Protein AF-K0RTW9-F1 (afdb_monomer_lite)

Organism: Thalassiosira oceanica (NCBI:txid159749)

Radius of gyration: 14.12 Å; chains: 1; bounding box: 25×18×44 Å

Foldseek 3Di:
DPDWDADPVQLWIWDKADQAPDDDVDHHAIEIETEAEDLAWDWPDWDCPDVRYIYTYIYDNVSDDPVVCVVNVD

Structure (mmCIF, N/CA/C/O backbone):
data_AF-K0RTW9-F1
#
_entry.id   AF-K0RTW9-F1
#
loop_
_atom_site.group_PDB
_atom_site.id
_atom_site.type_symbol
_atom_site.label_atom_id
_atom_site.label_alt_id
_atom_site.label_comp_id
_atom_site.label_asym_id
_atom_site.label_entity_id
_atom_site.label_seq_id
_atom_site.pdbx_PDB_ins_code
_atom_site.Cartn_x
_atom_site.Cartn_y
_atom_site.Cartn_z
_atom_site.occupancy
_atom_site.B_iso_or_equiv
_atom_site.auth_seq_id
_atom_site.auth_comp_id
_atom_site.auth_asym_id
_atom_site.auth_atom_id
_atom_site.pdbx_PDB_model_num
ATOM 1 N N . TRP A 1 1 ? 3.207 -11.013 -1.593 1.00 63.16 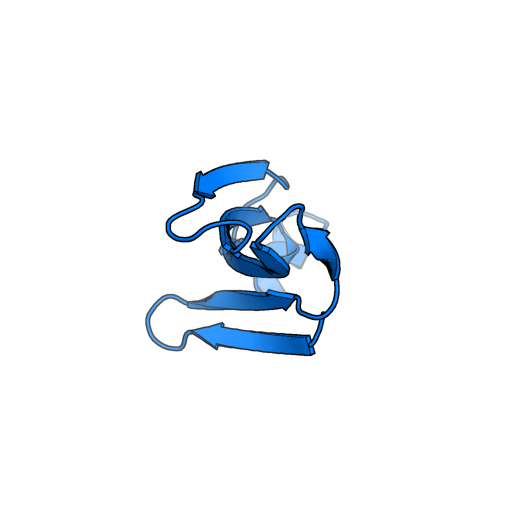1 TRP A N 1
ATOM 2 C CA . TRP A 1 1 ? 3.854 -9.797 -1.063 1.00 63.16 1 TRP A CA 1
ATOM 3 C C . TRP A 1 1 ? 5.309 -10.133 -0.779 1.00 63.16 1 TRP A C 1
ATOM 5 O O . TRP A 1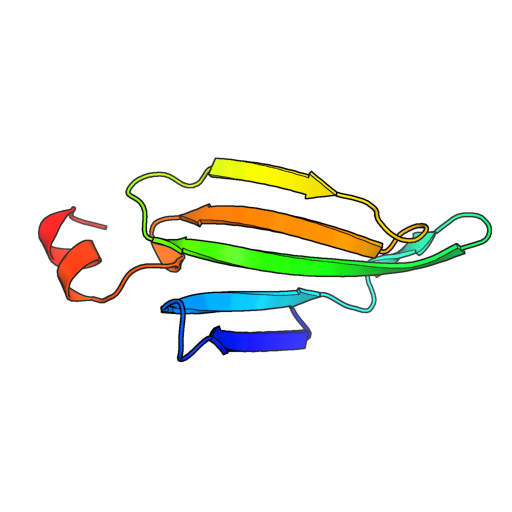 1 ? 5.594 -11.263 -0.406 1.00 63.16 1 TRP A O 1
ATOM 15 N N . HIS A 1 2 ? 6.221 -9.200 -1.018 1.00 82.00 2 HIS A N 1
ATOM 16 C CA . HIS A 1 2 ? 7.648 -9.358 -0.744 1.00 82.00 2 HIS A CA 1
ATOM 17 C C . HIS A 1 2 ? 7.982 -8.964 0.699 1.00 82.00 2 HIS A C 1
ATOM 19 O O . HIS A 1 2 ? 8.759 -9.644 1.357 1.00 82.00 2 HIS A O 1
ATOM 25 N N . SER A 1 3 ? 7.350 -7.906 1.211 1.00 88.94 3 SER A N 1
ATOM 26 C CA . SER A 1 3 ? 7.530 -7.454 2.589 1.00 88.94 3 SER A CA 1
ATOM 27 C C . SER A 1 3 ? 6.291 -6.736 3.123 1.00 88.94 3 SER A C 1
ATOM 29 O O . SER A 1 3 ? 5.462 -6.236 2.355 1.00 88.94 3 SER A O 1
ATOM 31 N N . ALA A 1 4 ? 6.184 -6.718 4.452 1.00 91.44 4 ALA A N 1
ATOM 32 C CA . ALA A 1 4 ? 5.197 -5.973 5.217 1.00 91.44 4 ALA A CA 1
ATOM 33 C C . ALA A 1 4 ? 5.913 -5.259 6.371 1.00 91.44 4 ALA A C 1
ATOM 35 O O . ALA A 1 4 ? 6.593 -5.911 7.162 1.00 91.44 4 ALA A O 1
ATOM 36 N N . THR A 1 5 ? 5.780 -3.938 6.454 1.00 93.69 5 THR A N 1
ATOM 37 C CA . THR A 1 5 ? 6.387 -3.100 7.498 1.00 93.69 5 THR A CA 1
ATOM 38 C C . THR A 1 5 ? 5.362 -2.116 8.053 1.00 93.69 5 THR A C 1
ATOM 40 O O . THR A 1 5 ? 4.266 -1.965 7.511 1.00 93.69 5 THR A O 1
ATOM 43 N N . VAL A 1 6 ? 5.702 -1.451 9.153 1.00 91.94 6 VAL A N 1
ATOM 44 C CA . VAL A 1 6 ? 4.917 -0.345 9.708 1.00 91.94 6 VAL A 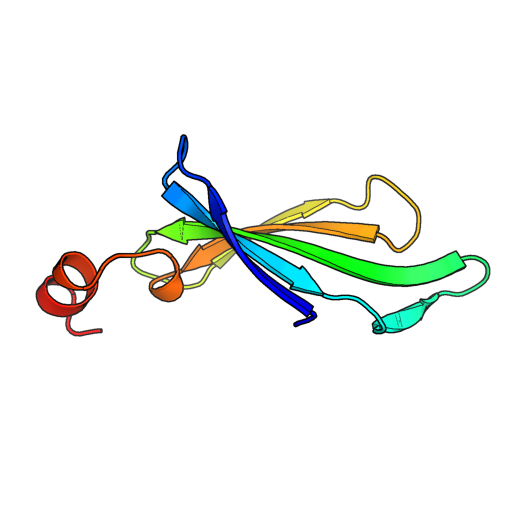CA 1
ATOM 45 C C . VAL A 1 6 ? 5.773 0.906 9.617 1.00 91.94 6 VAL A C 1
ATOM 47 O O . VAL A 1 6 ? 6.949 0.870 9.967 1.00 91.94 6 VAL A O 1
ATOM 50 N N . ASP A 1 7 ? 5.200 1.985 9.101 1.00 90.44 7 ASP A N 1
ATOM 51 C CA . ASP A 1 7 ? 5.831 3.296 9.146 1.00 90.44 7 ASP A CA 1
ATOM 52 C C . ASP A 1 7 ? 5.694 3.869 10.562 1.00 90.44 7 ASP A C 1
ATOM 54 O O . ASP A 1 7 ? 4.582 4.080 11.046 1.00 90.44 7 ASP A O 1
ATOM 58 N N . GLU A 1 8 ? 6.817 4.092 11.242 1.00 86.75 8 GLU A N 1
ATOM 59 C CA . GLU A 1 8 ? 6.831 4.499 12.655 1.00 86.75 8 GLU A CA 1
ATOM 60 C C . GLU A 1 8 ? 6.259 5.906 12.885 1.00 86.75 8 GLU A C 1
ATOM 62 O O . GLU A 1 8 ? 5.751 6.193 13.966 1.00 86.75 8 GLU A O 1
ATOM 67 N N . ASN A 1 9 ? 6.294 6.776 11.870 1.00 88.19 9 ASN A N 1
ATOM 68 C CA . ASN A 1 9 ? 5.836 8.161 11.990 1.00 88.19 9 ASN A CA 1
ATOM 69 C C . ASN A 1 9 ? 4.324 8.294 11.778 1.00 88.19 9 ASN A C 1
ATOM 71 O O . ASN A 1 9 ? 3.665 9.101 12.428 1.00 88.19 9 ASN A O 1
ATOM 75 N N . SER A 1 10 ? 3.775 7.528 10.838 1.00 87.50 10 SER A N 1
ATOM 76 C CA . SER A 1 10 ? 2.375 7.619 10.416 1.00 87.50 10 SER A CA 1
ATOM 77 C C . SER A 1 10 ? 1.505 6.469 10.919 1.00 87.50 10 SER A C 1
ATOM 79 O O . SER A 1 10 ? 0.284 6.531 10.787 1.00 87.50 10 SER A O 1
ATOM 81 N N . GLY A 1 11 ? 2.107 5.400 11.447 1.00 87.75 11 GLY A N 1
ATOM 82 C CA . GLY A 1 11 ? 1.408 4.178 11.846 1.00 87.75 11 GLY A CA 1
ATOM 83 C C . GLY A 1 11 ? 0.809 3.394 10.673 1.00 87.75 11 GLY A C 1
ATOM 84 O O . GLY A 1 11 ? 0.095 2.414 10.889 1.00 87.75 11 GLY A O 1
ATOM 85 N N . LYS A 1 12 ? 1.072 3.801 9.422 1.00 94.00 12 LYS A N 1
ATOM 86 C CA . LYS A 1 12 ? 0.564 3.117 8.228 1.00 94.00 12 LYS A CA 1
ATOM 87 C C . LYS A 1 12 ? 1.250 1.765 8.070 1.00 94.00 12 LYS A C 1
ATOM 89 O O . LYS A 1 12 ? 2.467 1.645 8.222 1.00 94.00 12 LYS A O 1
ATOM 94 N N . ARG A 1 13 ? 0.487 0.742 7.680 1.00 94.81 13 ARG A N 1
ATOM 95 C CA . ARG A 1 13 ? 1.079 -0.526 7.239 1.00 94.81 13 ARG A CA 1
ATOM 96 C C . ARG A 1 13 ? 1.502 -0.396 5.787 1.00 94.81 13 ARG A C 1
ATOM 98 O O . ARG A 1 13 ? 0.680 -0.081 4.931 1.00 94.81 13 ARG A O 1
ATOM 105 N N . LEU A 1 14 ? 2.771 -0.659 5.520 1.00 95.75 14 LEU A N 1
ATOM 106 C CA . LEU A 1 14 ? 3.352 -0.621 4.189 1.00 95.75 14 LEU A CA 1
ATOM 107 C C . LEU A 1 14 ? 3.544 -2.045 3.692 1.00 95.75 14 LEU A C 1
ATOM 109 O O . LEU A 1 14 ? 4.221 -2.859 4.319 1.00 95.75 14 LEU A O 1
ATOM 113 N N . LEU A 1 15 ? 2.949 -2.345 2.551 1.00 96.06 15 LEU A N 1
ATOM 114 C CA . LEU A 1 15 ? 3.050 -3.637 1.901 1.00 96.06 15 LEU A CA 1
ATOM 115 C C . LEU A 1 15 ? 3.715 -3.448 0.536 1.00 96.06 15 LEU A C 1
ATOM 117 O O . LEU A 1 15 ? 3.386 -2.522 -0.204 1.00 96.06 15 LEU A O 1
ATOM 121 N N . LYS A 1 16 ? 4.655 -4.330 0.187 1.00 96.94 16 LYS A N 1
ATOM 122 C CA . LYS A 1 16 ? 5.329 -4.302 -1.119 1.00 96.94 16 LYS A CA 1
ATOM 123 C C . LYS A 1 16 ? 5.038 -5.571 -1.903 1.00 96.94 16 LYS A C 1
ATOM 125 O O . LYS A 1 16 ? 5.202 -6.681 -1.392 1.00 96.94 16 LYS A O 1
ATOM 130 N N . TRP A 1 17 ? 4.650 -5.429 -3.166 1.00 96.88 17 TRP A N 1
ATOM 131 C CA . TRP A 1 17 ? 4.464 -6.523 -4.116 1.00 96.88 17 TRP A CA 1
ATOM 132 C C . TRP A 1 17 ? 5.404 -6.333 -5.292 1.00 96.88 17 TRP A C 1
ATOM 134 O O . TRP A 1 17 ? 5.427 -5.295 -5.947 1.00 96.88 17 TRP A O 1
ATOM 144 N N . THR A 1 18 ? 6.159 -7.382 -5.574 1.00 96.12 18 THR A N 1
ATOM 145 C CA . THR A 1 18 ? 7.111 -7.459 -6.677 1.00 96.12 18 THR A CA 1
ATOM 146 C C . THR A 1 18 ? 6.861 -8.754 -7.446 1.00 96.12 18 THR A C 1
ATOM 148 O O . THR A 1 18 ? 6.140 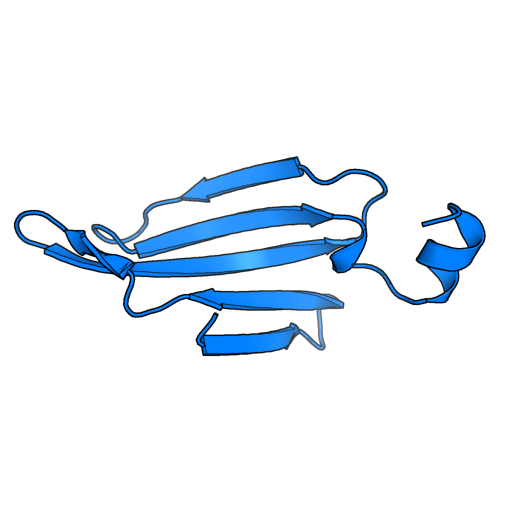-9.632 -6.967 1.00 96.12 18 THR A O 1
ATOM 151 N N . GLY A 1 19 ? 7.425 -8.875 -8.649 1.00 96.19 19 GLY A N 1
ATOM 152 C CA . GLY A 1 19 ? 7.301 -10.103 -9.439 1.00 96.19 19 GLY A CA 1
ATOM 153 C C . GLY A 1 19 ? 5.911 -10.329 -10.046 1.00 96.19 19 GLY A C 1
ATOM 154 O O . GLY A 1 19 ? 5.505 -11.474 -10.211 1.00 96.19 19 GLY A O 1
ATOM 155 N N . GLY A 1 20 ? 5.162 -9.261 -10.346 1.00 96.69 20 GLY A N 1
ATOM 156 C CA . GLY A 1 20 ? 3.859 -9.367 -11.000 1.00 96.69 20 GLY A CA 1
ATOM 157 C C . GLY A 1 20 ? 3.931 -9.831 -12.462 1.00 96.69 20 GLY A C 1
ATOM 158 O O . GLY A 1 20 ? 4.955 -10.279 -12.975 1.00 96.69 20 GLY A O 1
ATOM 159 N N . THR A 1 21 ? 2.827 -9.695 -13.191 1.00 97.69 21 THR A N 1
ATOM 160 C CA . THR A 1 21 ? 2.800 -10.014 -14.625 1.00 97.69 21 THR A CA 1
ATOM 161 C C . THR A 1 21 ? 3.671 -9.036 -15.420 1.00 97.69 21 THR A C 1
ATOM 163 O O . THR A 1 21 ? 3.640 -7.825 -15.169 1.00 97.69 21 THR A O 1
ATOM 166 N N . LYS A 1 22 ? 4.404 -9.538 -16.427 1.00 97.56 22 LYS A N 1
ATOM 167 C CA . LYS A 1 22 ? 5.180 -8.709 -17.363 1.00 97.56 22 LYS A CA 1
ATOM 168 C C . LYS A 1 22 ? 4.297 -7.615 -17.976 1.00 97.56 22 LYS A C 1
ATOM 170 O O . LYS A 1 22 ? 3.220 -7.885 -18.507 1.00 97.56 22 LYS A O 1
ATOM 175 N N . CYS A 1 23 ? 4.748 -6.370 -17.870 1.00 96.75 23 CYS A N 1
ATOM 176 C CA . CYS A 1 23 ? 4.142 -5.233 -18.546 1.00 96.75 23 CYS A CA 1
ATOM 177 C C . CYS A 1 23 ? 4.603 -5.178 -20.004 1.00 96.75 23 CYS A C 1
ATOM 179 O O . CYS A 1 23 ? 5.769 -5.464 -20.299 1.00 96.75 23 CYS A O 1
ATOM 181 N N . TRP A 1 24 ? 3.703 -4.803 -20.910 1.00 94.56 24 TRP A N 1
ATOM 182 C CA . TRP A 1 24 ? 4.061 -4.587 -22.308 1.00 94.56 24 TRP A CA 1
ATOM 183 C C . TRP A 1 24 ? 5.057 -3.430 -22.412 1.00 94.56 24 TRP A C 1
ATOM 185 O O . TRP A 1 24 ? 4.780 -2.349 -21.905 1.00 94.56 24 TRP A O 1
ATOM 195 N N . ASN A 1 25 ? 6.223 -3.671 -23.021 1.00 94.19 25 ASN A N 1
ATOM 196 C CA . ASN A 1 25 ? 7.326 -2.702 -23.120 1.00 94.19 25 ASN A CA 1
ATOM 197 C C . ASN A 1 25 ? 7.737 -2.035 -21.791 1.00 94.19 25 ASN A C 1
ATOM 199 O O . ASN A 1 25 ? 8.344 -0.970 -21.794 1.00 94.19 25 ASN A O 1
ATOM 203 N N . GLY A 1 26 ? 7.444 -2.671 -20.655 1.00 94.50 26 GLY A N 1
ATOM 204 C CA . GLY A 1 26 ? 7.706 -2.119 -19.330 1.00 94.50 26 GLY A CA 1
ATOM 205 C C . GLY A 1 26 ? 8.398 -3.112 -18.399 1.00 94.50 26 GLY A C 1
ATOM 206 O O . GLY A 1 26 ? 8.718 -4.243 -18.799 1.00 94.50 26 GLY A O 1
ATOM 207 N N . PRO A 1 27 ? 8.636 -2.725 -17.138 1.00 96.69 27 PRO A N 1
ATOM 208 C CA . PRO A 1 27 ? 9.161 -3.634 -16.131 1.00 96.69 27 PRO A CA 1
ATOM 209 C C . PRO A 1 27 ? 8.151 -4.742 -15.795 1.00 96.69 27 PRO A C 1
ATOM 211 O O . PRO A 1 27 ? 7.019 -4.799 -16.281 1.00 96.69 27 PRO A O 1
ATOM 214 N N . VAL A 1 28 ? 8.567 -5.678 -14.953 1.00 97.44 28 VAL A N 1
ATOM 215 C CA . VAL A 1 28 ? 7.607 -6.545 -14.270 1.00 97.44 28 VAL A CA 1
ATOM 216 C C . VAL A 1 28 ? 6.788 -5.681 -13.309 1.00 97.44 28 VAL A C 1
ATOM 218 O O . VAL A 1 28 ? 7.374 -4.885 -12.578 1.00 97.44 28 VAL A O 1
ATOM 221 N N . ARG A 1 29 ? 5.453 -5.820 -13.322 1.00 98.19 29 ARG A N 1
ATOM 222 C CA . ARG A 1 29 ? 4.577 -5.008 -12.467 1.00 98.19 29 ARG A CA 1
ATOM 223 C C . ARG A 1 29 ? 4.966 -5.121 -10.995 1.00 98.19 29 ARG A C 1
ATOM 225 O O . ARG A 1 29 ? 5.257 -6.215 -10.501 1.00 98.19 29 ARG A O 1
ATOM 232 N N . SER A 1 30 ? 4.903 -3.993 -10.303 1.00 98.06 30 SER A N 1
ATOM 233 C CA . SER A 1 30 ? 5.100 -3.897 -8.857 1.00 98.06 30 SER A CA 1
ATOM 234 C C . SER A 1 30 ? 4.097 -2.930 -8.248 1.00 98.06 30 SER A C 1
ATOM 236 O O . SER A 1 30 ? 3.679 -1.987 -8.917 1.00 98.06 30 SER A O 1
ATOM 238 N N . ALA A 1 31 ? 3.756 -3.135 -6.982 1.00 98.12 31 ALA A N 1
ATOM 239 C CA . ALA A 1 31 ? 2.902 -2.225 -6.235 1.00 98.12 31 ALA A CA 1
ATOM 240 C C . ALA A 1 31 ? 3.468 -1.975 -4.836 1.00 98.12 31 ALA A C 1
ATOM 242 O O . ALA A 1 31 ? 3.937 -2.907 -4.177 1.00 98.12 31 ALA A O 1
ATOM 243 N N . GLU A 1 32 ? 3.383 -0.735 -4.375 1.00 97.69 32 GLU A N 1
ATOM 244 C CA . GLU A 1 32 ? 3.533 -0.367 -2.970 1.00 97.69 32 GLU A CA 1
ATOM 245 C C . GLU A 1 32 ? 2.166 0.070 -2.451 1.00 97.69 32 GLU A C 1
ATOM 247 O O . GLU A 1 32 ? 1.489 0.874 -3.087 1.00 97.69 32 GLU A O 1
ATOM 252 N N . VAL A 1 33 ? 1.727 -0.493 -1.327 1.00 97.94 33 VAL A N 1
ATOM 253 C CA . VAL A 1 33 ? 0.411 -0.188 -0.755 1.00 97.94 33 VAL A CA 1
ATOM 254 C C . VAL A 1 33 ? 0.577 0.310 0.660 1.00 97.94 33 VAL A C 1
ATOM 256 O O . VAL A 1 33 ? 1.162 -0.371 1.504 1.00 97.94 33 VAL A O 1
ATOM 259 N N . SER A 1 34 ? 0.016 1.486 0.906 1.00 97.31 34 SER A N 1
ATOM 260 C CA . SER A 1 34 ? -0.057 2.105 2.220 1.00 97.31 34 SER A CA 1
ATOM 261 C C . SER A 1 34 ? -1.461 1.928 2.776 1.00 97.31 34 SER A C 1
ATOM 263 O O . SER A 1 34 ? -2.425 2.413 2.189 1.00 97.31 34 SER A O 1
ATOM 265 N N . ILE A 1 35 ? -1.579 1.233 3.905 1.00 97.50 35 ILE A N 1
ATOM 266 C CA . ILE A 1 35 ? -2.856 0.945 4.557 1.00 97.50 35 ILE A CA 1
ATOM 267 C C . ILE A 1 35 ? -2.972 1.773 5.835 1.00 97.50 35 ILE A C 1
ATOM 269 O O . ILE A 1 35 ? -2.188 1.595 6.771 1.00 97.50 35 ILE A O 1
ATOM 273 N N . THR A 1 36 ? -3.978 2.641 5.889 1.00 96.44 36 THR A N 1
ATOM 274 C CA . THR A 1 36 ? -4.433 3.303 7.115 1.00 96.44 36 THR A CA 1
ATOM 275 C C . THR A 1 36 ? -5.494 2.462 7.827 1.00 96.44 36 THR A C 1
ATOM 277 O O . THR A 1 36 ? -6.197 1.650 7.216 1.00 96.44 36 THR A O 1
ATOM 280 N N . CYS A 1 37 ? -5.612 2.645 9.142 1.00 94.88 37 CYS A N 1
ATOM 281 C CA . CYS A 1 37 ? -6.683 2.029 9.915 1.00 94.88 37 CYS A CA 1
ATOM 282 C C . CYS A 1 37 ? -8.054 2.596 9.514 1.00 94.88 37 CYS A C 1
ATOM 284 O O . CYS A 1 37 ? -8.230 3.812 9.439 1.00 94.88 37 CYS A O 1
ATOM 286 N N . GLY A 1 38 ? -9.037 1.715 9.325 1.00 93.50 38 GLY A N 1
ATOM 287 C CA . GLY A 1 38 ? -10.446 2.093 9.277 1.00 93.50 38 GLY A CA 1
ATOM 288 C C . GLY A 1 38 ? -11.379 0.890 9.246 1.00 93.50 38 GLY A C 1
ATOM 289 O O . GLY A 1 38 ? -10.955 -0.248 9.072 1.00 93.50 38 GLY A O 1
ATOM 290 N N . ALA A 1 39 ? -12.672 1.137 9.448 1.00 91.38 39 ALA A N 1
ATOM 291 C CA . ALA A 1 39 ? -13.652 0.079 9.707 1.00 91.38 39 ALA A CA 1
ATOM 292 C C . ALA A 1 39 ? -14.006 -0.771 8.473 1.00 91.38 39 ALA A C 1
ATOM 294 O O . ALA A 1 39 ? -14.550 -1.865 8.609 1.00 91.38 39 ALA A O 1
ATOM 295 N N . LYS A 1 40 ? -13.734 -0.279 7.259 1.00 93.44 40 LYS A N 1
ATOM 296 C CA . LYS A 1 40 ? -14.054 -0.972 6.006 1.00 93.44 40 LYS A CA 1
ATOM 297 C C . LYS A 1 40 ? -12.855 -0.945 5.074 1.00 93.44 40 LYS A C 1
ATOM 299 O O . LYS A 1 40 ? -12.180 0.072 4.963 1.00 93.44 40 LYS A O 1
ATOM 304 N N . THR A 1 41 ? -12.632 -2.048 4.366 1.00 96.12 41 THR A N 1
ATOM 305 C CA . THR A 1 41 ? -11.622 -2.095 3.308 1.00 96.12 41 THR A CA 1
ATOM 306 C C . THR A 1 41 ? -12.075 -1.249 2.122 1.00 96.12 41 THR A C 1
ATOM 308 O O . THR A 1 41 ? -13.105 -1.540 1.513 1.00 96.12 41 THR A O 1
ATOM 311 N N . LYS A 1 42 ? -11.302 -0.218 1.784 1.00 97.31 42 LYS A N 1
ATOM 312 C CA . LYS A 1 42 ? -11.535 0.650 0.625 1.00 97.31 42 LYS A CA 1
ATOM 313 C C . LYS A 1 42 ? -10.213 1.081 -0.005 1.00 97.31 42 LYS A C 1
ATOM 315 O O . LYS A 1 42 ? -9.230 1.319 0.692 1.00 97.31 42 LYS A O 1
ATOM 320 N N . LEU A 1 43 ? -10.212 1.175 -1.332 1.00 97.94 43 LEU A N 1
ATOM 321 C CA . LEU A 1 43 ? -9.132 1.788 -2.100 1.00 97.94 43 LEU A CA 1
ATOM 322 C C . LEU A 1 43 ? -9.381 3.299 -2.143 1.00 97.94 43 LEU A C 1
ATOM 324 O O . LEU A 1 43 ? -10.469 3.723 -2.528 1.00 97.94 43 LEU A O 1
ATOM 328 N N . LEU A 1 44 ? -8.405 4.083 -1.698 1.00 97.94 44 LEU A N 1
ATOM 329 C CA . LEU A 1 44 ? -8.472 5.544 -1.642 1.00 97.94 44 LEU A CA 1
ATOM 330 C C . LEU A 1 44 ? -7.891 6.163 -2.911 1.00 97.94 44 LEU A C 1
ATOM 332 O O . LEU A 1 44 ? -8.528 7.017 -3.521 1.00 97.94 44 LEU A O 1
ATOM 336 N N . SER A 1 45 ? -6.711 5.700 -3.324 1.00 98.25 45 SER A N 1
ATOM 337 C CA . SER A 1 45 ? -6.063 6.122 -4.563 1.00 98.25 45 SER A CA 1
ATOM 338 C C . SER A 1 45 ? -5.313 4.966 -5.219 1.00 98.25 45 SER A C 1
ATOM 340 O O . SER A 1 45 ? -4.976 3.963 -4.579 1.00 98.25 45 SER A O 1
ATOM 342 N N . ALA A 1 46 ? -5.079 5.115 -6.519 1.00 98.25 46 ALA A N 1
ATOM 343 C CA . ALA A 1 46 ? -4.259 4.217 -7.311 1.00 98.25 46 ALA A CA 1
ATOM 344 C C . ALA A 1 46 ? -3.490 5.043 -8.340 1.00 98.25 46 ALA A C 1
ATOM 346 O O . ALA A 1 46 ? -4.054 5.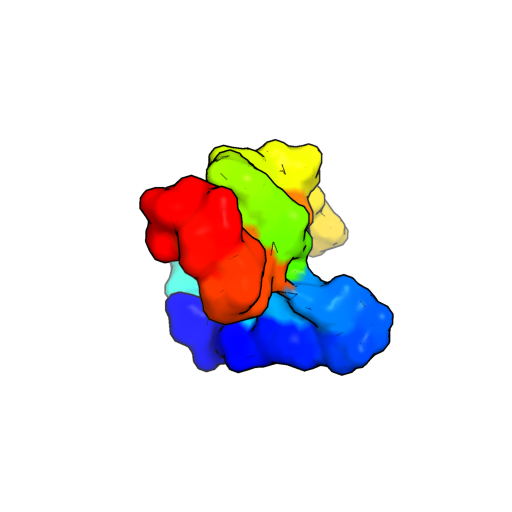467 -9.348 1.00 98.25 46 ALA A O 1
ATOM 347 N N . ASP A 1 47 ? -2.211 5.260 -8.067 1.00 98.50 47 ASP A N 1
ATOM 348 C CA . ASP A 1 47 ? -1.338 6.101 -8.872 1.00 98.50 47 ASP A CA 1
ATOM 349 C C . ASP A 1 47 ? -0.296 5.248 -9.599 1.00 98.50 47 ASP A C 1
ATOM 351 O O . ASP A 1 47 ? 0.242 4.286 -9.046 1.00 98.50 47 ASP A O 1
ATOM 355 N N . GLU A 1 48 ? 0.009 5.609 -10.845 1.00 98.06 48 GLU A N 1
ATOM 356 C CA . GLU A 1 48 ? 1.064 4.993 -11.659 1.00 98.06 48 GLU A CA 1
ATOM 357 C C . GLU A 1 48 ? 2.132 6.051 -11.989 1.00 98.06 48 GLU A C 1
ATOM 359 O O . GLU A 1 48 ? 2.143 6.598 -13.093 1.00 98.06 48 GLU A O 1
ATOM 364 N N . PRO A 1 49 ? 3.004 6.413 -11.026 1.00 97.06 49 PRO A N 1
ATOM 365 C CA . PRO A 1 49 ? 4.015 7.453 -11.240 1.00 97.06 49 PRO A CA 1
ATOM 366 C C . PRO A 1 49 ? 5.091 7.037 -12.253 1.00 97.06 49 PRO A C 1
ATOM 368 O O . PRO A 1 49 ? 5.684 7.882 -12.918 1.00 97.06 49 PRO A O 1
ATOM 371 N N . GLU A 1 50 ? 5.336 5.734 -12.383 1.00 96.69 50 GLU A N 1
ATOM 372 C CA . GLU A 1 50 ? 6.202 5.140 -13.396 1.00 96.69 50 GLU A CA 1
ATOM 373 C C . GLU A 1 50 ? 5.461 3.984 -14.062 1.00 96.69 50 GLU A C 1
ATOM 375 O O . GLU A 1 50 ? 4.697 3.272 -13.408 1.00 96.69 50 GLU A O 1
ATOM 380 N N . THR A 1 51 ? 5.744 3.736 -15.342 1.00 97.38 51 THR A N 1
ATOM 381 C CA . THR A 1 51 ? 5.104 2.658 -16.103 1.00 97.38 51 THR A CA 1
ATOM 382 C C . THR A 1 51 ? 5.149 1.327 -15.351 1.00 97.38 51 THR A C 1
ATOM 384 O O . THR A 1 51 ? 6.215 0.776 -15.063 1.00 97.38 51 THR A O 1
ATOM 387 N N . CYS A 1 52 ? 3.966 0.779 -15.091 1.00 97.62 52 CYS A N 1
ATOM 388 C CA . CYS A 1 52 ? 3.714 -0.476 -14.405 1.00 97.62 52 CYS A CA 1
ATOM 389 C C . CYS A 1 52 ? 4.246 -0.558 -12.961 1.00 97.62 52 CYS A C 1
ATOM 391 O O . CYS A 1 52 ? 4.368 -1.662 -12.412 1.00 97.62 52 CYS A O 1
ATOM 393 N N . ARG A 1 53 ? 4.509 0.589 -12.325 1.00 97.94 53 ARG A N 1
ATOM 394 C CA . ARG A 1 53 ? 4.710 0.710 -10.879 1.00 97.94 53 ARG A CA 1
ATOM 395 C C . ARG A 1 53 ? 3.523 1.434 -10.268 1.00 97.94 53 ARG A C 1
ATOM 397 O O . ARG A 1 53 ? 3.262 2.580 -10.607 1.00 97.94 53 ARG A O 1
ATOM 404 N N . TYR A 1 54 ? 2.850 0.771 -9.341 1.00 98.31 54 TYR A N 1
ATOM 405 C CA . TYR A 1 54 ? 1.651 1.302 -8.707 1.00 98.31 54 TYR A CA 1
ATOM 406 C C . TYR A 1 54 ? 1.935 1.729 -7.269 1.00 98.31 54 TYR A C 1
ATOM 408 O O . TYR A 1 54 ? 2.598 1.004 -6.525 1.00 98.31 54 TYR A O 1
ATOM 416 N N . ILE A 1 55 ? 1.393 2.872 -6.869 1.00 98.31 55 ILE A N 1
ATOM 417 C CA . ILE A 1 55 ? 1.281 3.288 -5.473 1.00 98.31 55 ILE A CA 1
ATOM 418 C C . ILE A 1 55 ? -0.204 3.297 -5.143 1.00 98.31 55 ILE A C 1
ATOM 420 O O . ILE A 1 55 ? -0.978 3.992 -5.796 1.00 98.31 55 ILE A O 1
ATOM 424 N N . LEU A 1 56 ? -0.613 2.488 -4.168 1.00 98.38 56 LEU A N 1
ATOM 425 C CA . LEU A 1 56 ? -2.003 2.432 -3.730 1.00 98.38 56 LEU A CA 1
ATOM 426 C C . LEU A 1 56 ? -2.118 2.951 -2.301 1.00 98.38 56 LEU A C 1
ATOM 428 O O . LEU A 1 56 ? -1.405 2.499 -1.401 1.00 98.38 56 LEU A O 1
ATOM 432 N N . GLU A 1 57 ? -3.074 3.841 -2.076 1.00 98.12 57 GLU A N 1
ATOM 433 C CA . GLU A 1 57 ? -3.509 4.199 -0.732 1.00 98.12 57 GLU A CA 1
ATOM 434 C C . GLU A 1 57 ? -4.808 3.470 -0.416 1.00 98.12 57 GLU A C 1
ATOM 436 O O . GLU A 1 57 ? -5.756 3.472 -1.202 1.00 98.12 57 GLU A O 1
ATOM 441 N N . MET A 1 58 ? -4.859 2.813 0.736 1.00 98.06 58 MET A N 1
ATOM 442 C CA . MET A 1 58 ? -6.005 2.028 1.171 1.00 98.06 58 MET A CA 1
ATOM 443 C C . MET A 1 58 ? -6.334 2.328 2.626 1.00 98.06 58 MET A C 1
ATOM 445 O O . MET A 1 58 ? -5.462 2.645 3.428 1.00 98.06 58 MET A O 1
ATOM 449 N N . GLU A 1 59 ? -7.595 2.136 2.979 1.00 96.88 59 GLU A N 1
ATOM 450 C CA . GLU A 1 59 ? -8.034 2.015 4.365 1.00 96.88 59 GLU A CA 1
ATOM 451 C C . GLU A 1 59 ? -8.543 0.588 4.574 1.00 96.88 59 GLU A C 1
ATOM 453 O O . GLU A 1 59 ? -9.178 0.017 3.683 1.00 96.88 59 GLU A O 1
ATOM 458 N N . SER A 1 60 ? -8.231 -0.026 5.714 1.00 95.50 60 SER A N 1
ATOM 459 C CA . SER A 1 60 ? -8.703 -1.374 6.046 1.00 95.50 60 SER A CA 1
ATOM 460 C C . SER A 1 60 ? -8.584 -1.657 7.546 1.00 95.50 60 SER A C 1
ATOM 462 O O . SER A 1 60 ? -7.650 -1.155 8.178 1.00 95.50 60 SER A O 1
ATOM 464 N N . PRO A 1 61 ? -9.422 -2.557 8.103 1.00 94.25 61 PRO A N 1
ATOM 465 C CA . PRO A 1 61 ? -9.236 -3.083 9.456 1.00 94.25 61 PRO A CA 1
ATOM 466 C C . PRO A 1 61 ? -7.857 -3.706 9.680 1.00 94.25 61 PRO A C 1
ATOM 468 O O . PRO A 1 61 ? -7.335 -3.703 10.791 1.00 94.25 61 PRO A O 1
ATOM 471 N N . VAL A 1 62 ? -7.226 -4.201 8.607 1.00 91.31 62 VAL A N 1
ATOM 472 C CA . VAL A 1 62 ? -5.856 -4.728 8.644 1.00 91.31 62 VAL A CA 1
ATOM 473 C C . VAL A 1 62 ? -4.867 -3.663 9.110 1.00 91.31 62 VAL A C 1
ATOM 475 O O . VAL A 1 62 ? -3.910 -4.006 9.791 1.00 91.31 62 VAL A O 1
ATOM 478 N N . GLY A 1 63 ? -5.095 -2.386 8.790 1.00 92.19 63 GLY A N 1
ATOM 479 C CA . GLY A 1 63 ? -4.258 -1.264 9.215 1.00 92.19 63 GLY A CA 1
ATOM 480 C C . GLY A 1 63 ? -4.347 -0.933 10.706 1.00 92.19 63 GLY A C 1
ATOM 481 O O . GLY A 1 63 ? -3.535 -0.157 11.191 1.00 92.19 63 GLY A O 1
ATOM 482 N N . CYS A 1 64 ? -5.302 -1.508 11.436 1.00 91.06 64 CYS A N 1
ATOM 483 C CA . CYS A 1 64 ? -5.564 -1.169 12.828 1.00 91.06 64 CYS A CA 1
ATOM 484 C C . CYS A 1 64 ? -4.787 -2.046 13.826 1.00 91.06 64 CYS A C 1
ATOM 486 O O . CYS A 1 64 ? -4.195 -3.075 13.466 1.00 91.06 64 CYS A O 1
ATOM 488 N N . ASP A 1 65 ? -4.790 -1.623 15.091 1.00 86.88 65 ASP A N 1
ATOM 489 C CA . ASP A 1 65 ? -4.298 -2.412 16.221 1.00 86.88 65 ASP A CA 1
ATOM 490 C C . ASP A 1 65 ? -5.368 -3.382 16.764 1.0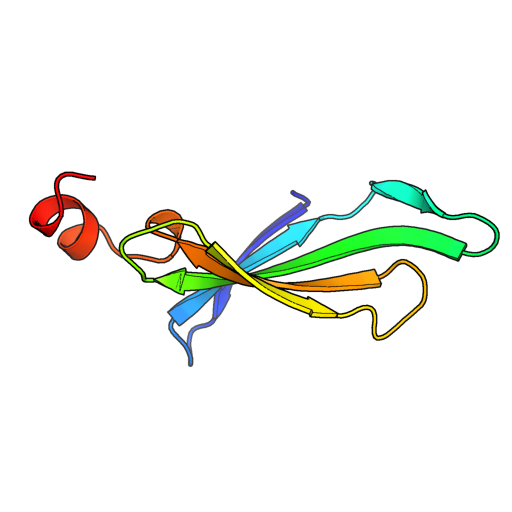0 86.88 65 ASP A C 1
ATOM 492 O O . ASP A 1 65 ? -6.515 -3.408 16.311 1.00 86.88 65 ASP A O 1
ATOM 496 N N . GLU A 1 66 ? -4.984 -4.212 17.734 1.00 85.00 66 GLU A N 1
ATOM 497 C CA . GLU A 1 66 ? -5.883 -5.195 18.351 1.00 85.00 66 GLU A CA 1
ATOM 498 C C . GLU A 1 66 ? -7.032 -4.547 19.143 1.00 85.00 66 GLU A C 1
ATOM 500 O O . GLU A 1 66 ? -8.126 -5.107 19.201 1.00 85.00 66 GLU A O 1
ATOM 505 N N . SER A 1 67 ? -6.835 -3.350 19.707 1.00 84.12 67 SER A N 1
ATOM 506 C CA . SER A 1 67 ? -7.883 -2.645 20.461 1.00 84.12 67 SER A CA 1
ATOM 507 C C . SER A 1 67 ? -9.018 -2.177 19.546 1.00 84.12 67 SER A C 1
ATOM 509 O O . SER A 1 67 ? -10.203 -2.295 19.876 1.00 84.12 67 SER A O 1
ATOM 511 N N . PHE A 1 68 ? -8.670 -1.722 18.342 1.00 83.69 68 PHE A N 1
ATOM 512 C CA . PHE A 1 68 ? -9.636 -1.360 17.317 1.00 83.69 68 PHE A CA 1
ATOM 513 C C . PHE A 1 68 ? -10.423 -2.583 16.838 1.00 83.69 68 PHE A C 1
ATOM 515 O O . PHE A 1 68 ? -11.639 -2.504 16.676 1.00 83.69 68 PHE A O 1
ATOM 522 N N . LYS A 1 69 ? -9.759 -3.728 16.642 1.00 81.56 69 LYS A N 1
ATOM 523 C CA . LYS A 1 69 ? -10.440 -4.965 16.229 1.00 81.56 69 LYS A CA 1
ATOM 524 C C . LYS A 1 69 ? -11.450 -5.430 17.276 1.00 81.56 69 LYS A C 1
ATOM 526 O O . LYS A 1 69 ? -12.608 -5.667 16.945 1.00 81.56 69 LYS A O 1
ATOM 531 N N . GLN A 1 70 ? -11.048 -5.442 18.549 1.00 83.75 70 GLN A N 1
ATOM 532 C CA . GLN A 1 70 ? -11.921 -5.811 19.669 1.00 83.75 70 GLN A CA 1
ATOM 533 C C . GLN A 1 70 ? -13.138 -4.884 19.791 1.00 83.75 70 GLN A C 1
ATOM 535 O O . GLN A 1 70 ? -14.259 -5.359 19.959 1.00 83.75 70 GLN A O 1
ATOM 540 N N . SER A 1 71 ? -12.938 -3.568 19.669 1.00 83.69 71 SER A N 1
ATOM 541 C CA . SER A 1 71 ? -14.029 -2.584 19.770 1.00 83.69 71 SER A CA 1
ATOM 542 C C . SER A 1 71 ? -14.994 -2.601 18.582 1.00 83.69 71 SER A C 1
ATOM 544 O O . SER A 1 71 ? -16.142 -2.188 18.732 1.00 83.69 71 SER A O 1
ATOM 546 N N . ASN A 1 72 ? -14.561 -3.102 17.424 1.00 79.88 72 ASN A N 1
ATOM 547 C CA . ASN A 1 72 ? -15.371 -3.166 16.207 1.00 79.88 72 ASN A CA 1
ATOM 548 C C . ASN A 1 72 ? -15.818 -4.595 15.839 1.00 79.88 72 ASN A C 1
ATOM 550 O O . ASN A 1 72 ? -16.371 -4.784 14.758 1.00 79.88 72 ASN A O 1
ATOM 554 N N . ALA A 1 73 ? -15.617 -5.577 16.731 1.00 73.12 73 ALA A N 1
ATOM 555 C CA . ALA A 1 73 ? -15.940 -6.996 16.525 1.00 73.12 73 ALA A CA 1
ATOM 556 C C . ALA A 1 73 ? -15.390 -7.572 15.198 1.00 73.12 73 ALA A C 1
ATOM 558 O O . ALA A 1 73 ? -16.089 -8.304 14.493 1.00 73.12 73 ALA A O 1
ATOM 559 N N . LEU A 1 74 ? -14.149 -7.197 14.862 1.00 61.53 74 LEU A N 1
ATOM 560 C CA . LEU A 1 74 ? -13.407 -7.603 13.660 1.00 61.53 74 LEU A CA 1
ATOM 561 C C . LEU A 1 74 ? -12.375 -8.695 13.950 1.00 61.53 74 LEU A C 1
ATOM 563 O O . LEU A 1 74 ? -11.789 -8.679 15.056 1.00 61.53 74 LEU A O 1
#

pLDDT: mean 92.75, std 7.44, range [61.53, 98.5]

Sequence (74 aa):
WHSATVDENSGKRLLKWTGGTKCWNGPVRSAEVSITCGAKTKLLSADEPETCRYILEMESPVGCDESFKQSNAL

InterPro domains:
  IPR009011 Mannose-6-phosphate receptor binding domain superfamily [G3DSA:2.70.130.10] (1-64)
  IPR009011 Mannose-6-phosphate receptor binding domain superfamily [SSF50911] (2-65)
  IPR036607 Glucosidase 2 subunit beta-like [PF13015] (13-68)
  IPR039794 Glucosidase II beta subunit-like [PTHR12630] (1-65)
  IPR044865 MRH domain [PS51914] (1-66)

Secondary structure (DSSP, 8-state):
--EEEE-TTT--EEEEE-S-SBPTTS-B-EEEEEEEE-SS-EEEEEEEEETTEEEEEEEEGGGS-HHHHHHTT-